Protein AF-A0A931WD16-F1 (afdb_monomer_lite)

Sequence (59 aa):
MHIGRIAVTSRFAGSYR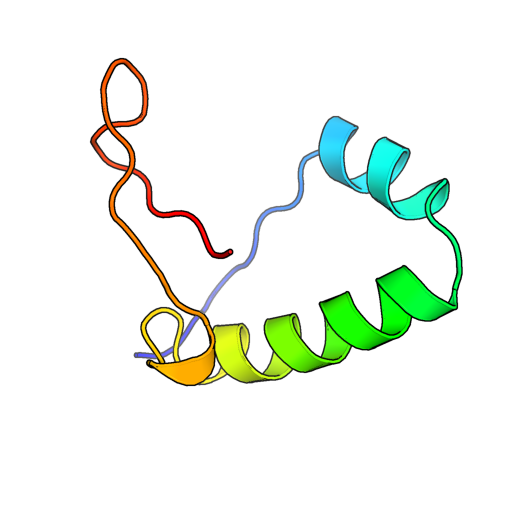KIPKAIKERARERETIFRADPFDARLETHKLHGADREAWAQV

Secondary structure (DSSP, 8-state):
---------HHHHHHHHHS-HHHHHHHHHHHHHHHH-TT-GGG--EE--GGGTT-EE--

Structure (mmCIF, N/CA/C/O backbone):
data_AF-A0A931WD16-F1
#
_entry.id   AF-A0A931WD16-F1
#
loop_
_atom_site.group_PDB
_atom_site.id
_atom_site.type_symbol
_atom_site.label_atom_id
_atom_site.label_alt_id
_atom_site.label_comp_id
_atom_site.label_asym_id
_atom_site.label_entity_id
_atom_site.label_seq_id
_atom_site.pdbx_PDB_ins_code
_atom_site.Cartn_x
_atom_site.Cartn_y
_atom_site.Cartn_z
_atom_site.occupancy
_atom_site.B_iso_or_equiv
_atom_site.auth_seq_id
_atom_site.auth_comp_id
_atom_site.auth_asym_id
_atom_site.auth_atom_id
_atom_site.pdbx_PDB_model_num
ATOM 1 N N . MET A 1 1 ? 7.641 -11.654 -10.900 1.00 65.00 1 MET A N 1
ATOM 2 C CA . MET A 1 1 ? 8.592 -11.157 -9.876 1.00 65.00 1 MET A CA 1
ATOM 3 C C . MET A 1 1 ? 8.232 -11.831 -8.559 1.00 65.00 1 MET A C 1
ATOM 5 O O . MET A 1 1 ? 7.048 -11.937 -8.296 1.00 65.00 1 MET A O 1
ATOM 9 N N . HIS A 1 2 ? 9.177 -12.357 -7.774 1.00 66.19 2 HIS A N 1
ATOM 10 C CA . HIS A 1 2 ? 8.846 -13.058 -6.521 1.00 66.19 2 HIS A CA 1
ATOM 11 C C . HIS A 1 2 ? 9.255 -12.211 -5.312 1.00 66.19 2 HIS A C 1
ATOM 13 O O . HIS A 1 2 ? 10.416 -11.819 -5.198 1.00 66.19 2 HIS A O 1
ATOM 19 N N . ILE A 1 3 ? 8.306 -11.900 -4.424 1.00 81.31 3 ILE A N 1
ATOM 20 C CA . ILE A 1 3 ? 8.571 -11.100 -3.223 1.00 81.31 3 ILE A CA 1
ATOM 21 C C . ILE A 1 3 ? 9.078 -12.015 -2.105 1.00 81.31 3 ILE A C 1
ATOM 23 O O . ILE A 1 3 ? 8.311 -12.782 -1.531 1.00 81.31 3 ILE A O 1
ATOM 27 N N . GLY A 1 4 ? 10.368 -11.912 -1.772 1.00 81.12 4 GLY A N 1
ATOM 28 C CA . GLY A 1 4 ? 10.991 -12.736 -0.726 1.00 81.12 4 GLY A CA 1
ATOM 29 C C . GLY A 1 4 ? 10.759 -12.245 0.709 1.00 81.12 4 GLY A C 1
ATOM 30 O O . GLY A 1 4 ? 10.643 -13.052 1.627 1.00 81.12 4 GLY A O 1
ATOM 31 N N . ARG A 1 5 ? 10.677 -10.926 0.936 1.00 87.94 5 ARG A N 1
ATOM 32 C CA . ARG A 1 5 ? 10.469 -10.341 2.274 1.00 87.94 5 ARG A CA 1
ATOM 33 C C . ARG A 1 5 ? 9.636 -9.069 2.193 1.00 87.94 5 ARG A C 1
ATOM 35 O O . ARG A 1 5 ? 9.898 -8.209 1.361 1.00 87.94 5 ARG A O 1
ATOM 42 N N . ILE A 1 6 ? 8.685 -8.930 3.115 1.00 89.19 6 ILE A N 1
ATOM 43 C CA . ILE A 1 6 ? 7.882 -7.717 3.305 1.00 89.19 6 ILE A CA 1
ATOM 44 C C . ILE A 1 6 ? 8.232 -7.120 4.664 1.00 89.19 6 ILE A C 1
ATOM 46 O O . ILE A 1 6 ? 8.227 -7.820 5.678 1.00 89.19 6 ILE A O 1
ATOM 50 N N . ALA A 1 7 ? 8.556 -5.829 4.680 1.00 92.62 7 ALA A N 1
ATOM 51 C CA . ALA A 1 7 ? 8.823 -5.078 5.898 1.00 92.62 7 ALA A CA 1
ATOM 52 C C . ALA A 1 7 ? 7.625 -4.184 6.228 1.00 92.62 7 ALA A C 1
ATOM 54 O O . ALA A 1 7 ? 7.121 -3.464 5.369 1.00 92.62 7 ALA A O 1
ATOM 55 N N . VAL A 1 8 ? 7.188 -4.218 7.486 1.00 93.50 8 VAL A N 1
ATOM 56 C CA . VAL A 1 8 ? 6.080 -3.401 7.984 1.00 93.50 8 VAL A CA 1
ATOM 57 C C . VAL A 1 8 ? 6.595 -2.507 9.102 1.00 93.50 8 VAL A C 1
ATOM 59 O O . VAL A 1 8 ? 7.223 -2.983 10.046 1.00 93.50 8 VAL A O 1
ATOM 62 N N . THR A 1 9 ? 6.331 -1.205 9.007 1.00 95.31 9 THR A N 1
ATOM 63 C CA . THR A 1 9 ? 6.724 -0.250 10.050 1.00 95.31 9 THR A CA 1
ATOM 64 C C . THR A 1 9 ? 5.730 -0.271 11.211 1.00 95.31 9 THR A C 1
ATOM 66 O O . THR A 1 9 ? 4.533 -0.508 11.028 1.00 95.31 9 THR A O 1
ATOM 69 N N . SER A 1 10 ? 6.201 0.041 12.420 1.00 96.31 10 SER A N 1
ATOM 70 C CA . SER A 1 10 ? 5.338 0.186 13.603 1.00 96.31 10 SER A CA 1
ATOM 71 C C . SER A 1 10 ? 4.241 1.236 13.388 1.00 96.31 10 SER A C 1
ATOM 73 O O . SER A 1 10 ? 3.090 1.024 13.775 1.00 96.31 10 SER A O 1
ATOM 75 N N . ARG A 1 11 ? 4.571 2.334 12.691 1.00 96.38 11 ARG A N 1
ATOM 76 C CA . ARG A 1 11 ? 3.617 3.371 12.275 1.00 96.38 11 ARG A CA 1
ATOM 77 C C . ARG A 1 11 ? 2.520 2.805 11.371 1.00 96.38 11 ARG A C 1
ATOM 79 O O . ARG A 1 11 ? 1.347 3.072 11.624 1.00 96.38 11 ARG A O 1
ATOM 86 N N . PHE A 1 12 ? 2.874 2.010 10.359 1.00 93.81 12 PHE A N 1
ATOM 87 C CA . PHE A 1 12 ? 1.885 1.364 9.493 1.00 93.81 12 PHE A CA 1
ATOM 88 C C . PHE A 1 12 ? 0.984 0.421 10.292 1.00 93.81 12 PHE A C 1
ATOM 90 O O . PHE A 1 12 ? -0.236 0.534 10.209 1.00 93.81 12 PHE A O 1
ATOM 97 N N . ALA A 1 13 ? 1.564 -0.457 11.114 1.00 94.75 13 ALA A N 1
ATOM 98 C CA . ALA A 1 13 ? 0.803 -1.407 11.924 1.00 94.75 13 ALA A CA 1
ATOM 99 C C . ALA A 1 13 ? -0.190 -0.701 12.868 1.00 94.75 13 ALA A C 1
ATOM 101 O O . ALA A 1 13 ? -1.351 -1.107 12.973 1.00 94.75 13 ALA A O 1
ATOM 102 N N . GLY A 1 14 ? 0.236 0.393 13.508 1.00 96.75 14 GLY A N 1
ATOM 103 C CA . GLY A 1 14 ? -0.615 1.211 14.371 1.00 96.75 14 GLY A CA 1
ATOM 104 C C . GLY A 1 14 ? -1.790 1.849 13.626 1.00 96.75 14 GLY A C 1
ATOM 105 O O . GLY A 1 14 ? -2.920 1.800 14.116 1.00 96.75 14 GLY A O 1
ATOM 106 N N . SER A 1 15 ? -1.550 2.404 12.436 1.00 95.19 15 SER A N 1
ATOM 107 C CA . SER A 1 15 ? -2.604 2.980 11.589 1.00 95.19 15 SER A CA 1
ATOM 108 C C . SER A 1 15 ? -3.550 1.911 11.040 1.00 95.19 15 SER A C 1
ATOM 110 O O . SER A 1 15 ? -4.768 2.052 11.140 1.00 95.19 15 SER A O 1
ATOM 112 N N . TYR A 1 16 ? -3.006 0.799 10.540 1.00 94.44 16 TYR A N 1
ATOM 113 C CA . TYR A 1 16 ? -3.781 -0.314 9.997 1.00 94.44 16 TYR A CA 1
ATOM 114 C C . TYR A 1 16 ? -4.692 -0.950 11.052 1.00 94.44 16 TYR A C 1
ATOM 116 O O . TYR A 1 16 ? -5.815 -1.353 10.764 1.00 94.44 16 TYR A O 1
ATOM 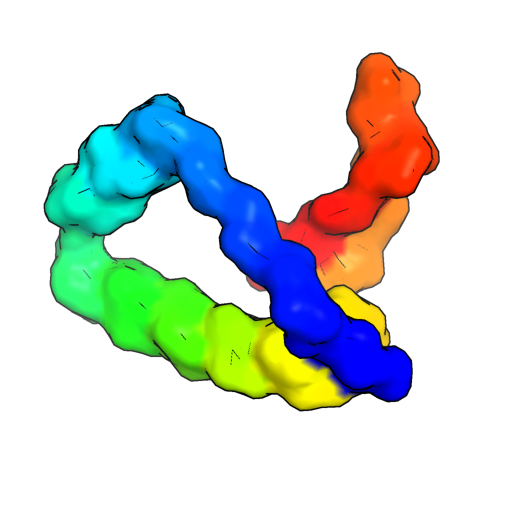124 N N . ARG A 1 17 ? -4.275 -0.999 12.322 1.00 94.25 17 ARG A N 1
ATOM 125 C CA . ARG A 1 17 ? -5.137 -1.515 13.394 1.00 94.25 17 ARG A CA 1
ATOM 126 C C . ARG A 1 17 ? -6.439 -0.715 13.531 1.00 94.25 17 ARG A C 1
ATOM 128 O O . ARG A 1 17 ? -7.471 -1.331 13.799 1.00 94.25 17 ARG A O 1
ATOM 135 N N . LYS A 1 18 ? -6.393 0.605 13.315 1.00 96.31 18 LYS A N 1
ATOM 136 C CA . LYS A 1 18 ? -7.498 1.550 13.555 1.00 96.31 18 LYS A CA 1
ATOM 137 C C . LYS A 1 18 ? -8.508 1.650 12.406 1.00 96.31 18 LYS A C 1
ATOM 139 O O . LYS A 1 18 ? -9.577 2.211 12.615 1.00 96.31 18 LYS A O 1
ATOM 144 N N . ILE A 1 19 ? -8.201 1.126 11.218 1.00 95.12 19 ILE A N 1
ATOM 145 C CA . ILE A 1 19 ? -9.122 1.225 10.077 1.00 95.12 19 ILE A CA 1
ATOM 146 C C . ILE A 1 19 ? -10.299 0.228 10.184 1.00 95.12 19 ILE A C 1
ATOM 148 O O . ILE A 1 19 ? -10.133 -0.865 10.748 1.00 95.12 19 ILE A O 1
ATOM 152 N N . PRO A 1 20 ? -11.482 0.570 9.635 1.00 97.62 20 PRO A N 1
ATOM 153 C CA . PRO A 1 20 ? -12.647 -0.314 9.593 1.00 97.62 20 PRO A CA 1
ATOM 154 C C . PRO A 1 20 ? -12.372 -1.652 8.901 1.00 97.62 20 PRO A C 1
ATOM 156 O O . PRO A 1 20 ? -11.587 -1.728 7.955 1.00 97.62 20 PRO A O 1
ATOM 159 N N . LYS A 1 21 ? -13.081 -2.709 9.323 1.00 95.88 21 LYS A N 1
ATOM 160 C CA . LYS A 1 21 ? -12.932 -4.065 8.763 1.00 95.88 21 LYS A CA 1
ATOM 161 C C . LYS A 1 21 ? -13.117 -4.095 7.243 1.00 95.88 21 LYS A C 1
ATOM 163 O O . LYS A 1 21 ? -12.295 -4.686 6.562 1.00 95.88 21 LYS A O 1
ATOM 168 N N . ALA A 1 22 ? -14.117 -3.390 6.712 1.00 95.62 22 ALA A N 1
ATOM 169 C CA . ALA A 1 22 ? -14.361 -3.328 5.269 1.00 95.62 22 ALA A CA 1
ATOM 170 C C . ALA A 1 22 ? -13.149 -2.805 4.472 1.00 95.62 22 ALA A C 1
ATOM 172 O O . ALA A 1 22 ? -12.855 -3.302 3.391 1.00 95.62 22 ALA A O 1
ATOM 173 N N . ILE A 1 23 ? -12.402 -1.842 5.027 1.00 95.00 23 ILE A N 1
ATOM 174 C CA . ILE A 1 23 ? -11.183 -1.321 4.392 1.00 95.00 23 ILE A CA 1
ATOM 175 C C . ILE A 1 23 ? -10.040 -2.339 4.506 1.00 95.00 23 ILE A C 1
ATOM 177 O O . ILE A 1 23 ? -9.277 -2.507 3.560 1.00 95.00 23 ILE A O 1
ATOM 181 N N . LYS A 1 24 ? -9.943 -3.063 5.631 1.00 95.12 24 LYS A N 1
ATOM 182 C CA . LYS A 1 24 ? -8.956 -4.144 5.808 1.00 95.12 24 LYS A CA 1
ATOM 183 C C . LYS A 1 24 ? -9.156 -5.281 4.810 1.00 95.12 24 LYS A C 1
ATOM 185 O O . LYS A 1 24 ? -8.166 -5.780 4.292 1.00 95.12 24 LYS A O 1
ATOM 190 N N . GLU A 1 25 ? -10.397 -5.675 4.530 1.00 95.75 25 GLU A N 1
ATOM 191 C CA . GLU A 1 25 ? -10.668 -6.731 3.543 1.00 95.75 25 GLU A CA 1
ATOM 192 C C . GLU A 1 25 ? -10.225 -6.296 2.139 1.00 95.75 25 GLU A C 1
ATOM 194 O O . GLU A 1 25 ? -9.437 -6.996 1.507 1.00 95.75 25 GLU A O 1
ATOM 199 N N . ARG A 1 26 ? -10.579 -5.073 1.713 1.00 92.81 26 ARG A N 1
ATOM 200 C CA . ARG A 1 26 ? -10.087 -4.504 0.443 1.00 92.81 26 ARG A CA 1
ATOM 201 C C . ARG A 1 26 ? -8.556 -4.443 0.387 1.00 92.81 26 ARG A C 1
ATOM 203 O O . ARG A 1 26 ? -7.957 -4.742 -0.640 1.00 92.81 26 ARG A O 1
ATOM 210 N N . ALA A 1 27 ? -7.905 -4.077 1.492 1.00 92.50 27 ALA A N 1
ATOM 211 C CA . ALA A 1 27 ? -6.447 -4.051 1.568 1.00 92.50 27 ALA A CA 1
ATOM 212 C C . ALA A 1 27 ? -5.824 -5.455 1.431 1.00 92.50 27 ALA A C 1
ATOM 214 O O . ALA A 1 27 ? -4.801 -5.591 0.767 1.00 92.50 27 ALA A O 1
ATOM 215 N N . ARG A 1 28 ? -6.439 -6.499 2.008 1.00 93.94 28 ARG A N 1
ATOM 216 C CA . ARG A 1 28 ? -5.975 -7.897 1.891 1.00 93.94 28 ARG A CA 1
ATOM 217 C C . ARG A 1 28 ? -6.095 -8.437 0.469 1.00 93.94 28 ARG A C 1
ATOM 219 O O . ARG A 1 28 ? -5.193 -9.134 0.003 1.00 93.94 28 ARG A O 1
ATOM 226 N N . GLU A 1 29 ? -7.181 -8.108 -0.226 1.00 93.62 29 GLU A N 1
ATOM 227 C CA . GLU A 1 29 ? -7.358 -8.462 -1.639 1.00 93.62 29 GLU A CA 1
ATOM 228 C C . GLU A 1 29 ? -6.225 -7.876 -2.490 1.00 93.62 29 GLU A C 1
ATOM 230 O O . GLU A 1 29 ? -5.564 -8.601 -3.236 1.00 93.62 29 GLU A O 1
ATOM 235 N N . ARG A 1 30 ? -5.913 -6.587 -2.299 1.00 93.00 30 ARG A N 1
ATOM 236 C CA . ARG A 1 30 ? -4.795 -5.931 -2.996 1.00 93.00 30 ARG A CA 1
ATOM 237 C C . ARG A 1 30 ? -3.434 -6.485 -2.581 1.00 93.00 30 ARG A C 1
ATOM 239 O O . ARG A 1 30 ? -2.585 -6.707 -3.436 1.00 93.00 30 ARG A O 1
ATOM 246 N N . GLU A 1 31 ? -3.226 -6.775 -1.297 1.00 92.81 31 GLU A N 1
ATOM 247 C CA . GLU A 1 31 ? -1.983 -7.384 -0.806 1.00 92.81 31 GLU A CA 1
ATOM 248 C C . GLU A 1 31 ? -1.729 -8.757 -1.449 1.00 92.81 31 GLU A C 1
ATOM 250 O O . GLU A 1 31 ? -0.586 -9.095 -1.757 1.00 92.81 31 GLU A O 1
ATOM 255 N N . THR A 1 32 ? -2.787 -9.535 -1.693 1.00 93.06 32 THR A N 1
ATOM 256 C CA . THR A 1 32 ? -2.689 -10.840 -2.365 1.00 93.06 32 THR A CA 1
ATOM 257 C C . THR A 1 32 ? -2.175 -10.683 -3.794 1.00 93.06 32 THR A C 1
ATOM 259 O O . THR A 1 32 ? -1.274 -11.414 -4.203 1.00 93.06 32 THR A O 1
ATOM 262 N N . ILE A 1 33 ? -2.690 -9.690 -4.526 1.00 92.81 33 ILE A N 1
ATOM 263 C CA . ILE A 1 33 ? -2.220 -9.361 -5.877 1.00 92.81 33 ILE A CA 1
ATOM 264 C C . ILE A 1 33 ? -0.767 -8.873 -5.820 1.00 92.81 33 ILE A C 1
ATOM 266 O O . ILE A 1 33 ? 0.076 -9.408 -6.531 1.00 92.81 33 ILE A O 1
ATOM 270 N N . PHE A 1 34 ? -0.445 -7.951 -4.908 1.00 92.75 34 PHE A N 1
ATOM 271 C CA . PHE A 1 34 ? 0.910 -7.414 -4.737 1.00 92.75 34 PHE A CA 1
ATOM 272 C C . PHE A 1 34 ? 1.954 -8.496 -4.444 1.00 92.75 34 PHE A C 1
ATOM 274 O O . PHE A 1 34 ? 3.054 -8.456 -4.985 1.00 92.75 34 PHE A O 1
ATOM 281 N N . ARG A 1 35 ? 1.618 -9.485 -3.607 1.00 91.38 35 ARG A N 1
ATOM 282 C CA . ARG A 1 35 ? 2.507 -10.613 -3.282 1.00 91.38 35 ARG A CA 1
ATOM 283 C C . ARG A 1 35 ? 2.810 -11.500 -4.490 1.00 91.38 35 ARG A C 1
ATOM 285 O O . ARG A 1 35 ? 3.889 -12.091 -4.531 1.00 91.38 35 ARG A O 1
ATOM 292 N N . ALA A 1 36 ?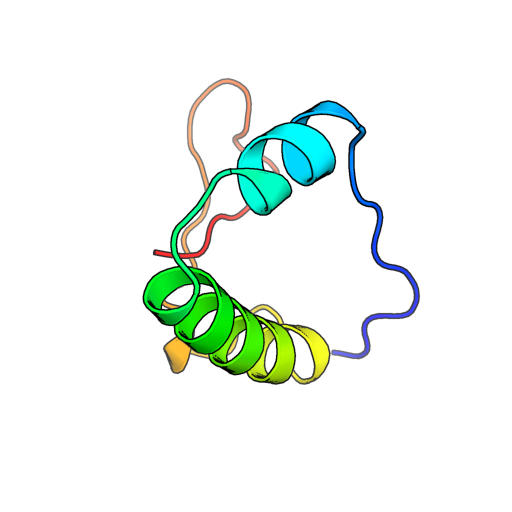 1.877 -11.601 -5.435 1.00 92.06 36 ALA A N 1
ATOM 293 C CA . ALA A 1 36 ? 2.056 -12.350 -6.674 1.00 92.06 36 ALA A CA 1
ATOM 294 C C . ALA A 1 36 ? 2.821 -11.532 -7.727 1.00 92.06 36 ALA A C 1
ATOM 296 O O . ALA A 1 36 ? 3.771 -12.040 -8.323 1.00 92.06 36 ALA A O 1
ATOM 297 N N . ASP A 1 37 ? 2.430 -10.271 -7.922 1.00 91.69 37 ASP A N 1
ATOM 298 C CA . ASP A 1 37 ? 3.098 -9.323 -8.806 1.00 91.69 37 ASP A CA 1
ATOM 299 C C . ASP A 1 37 ? 2.928 -7.873 -8.298 1.00 91.69 37 ASP A C 1
ATOM 301 O O . ASP A 1 37 ? 1.823 -7.323 -8.334 1.00 91.69 37 ASP A O 1
ATOM 305 N N . PRO A 1 38 ? 4.008 -7.218 -7.827 1.00 90.50 38 PRO A N 1
ATOM 306 C CA . PRO A 1 38 ? 3.933 -5.863 -7.291 1.00 90.50 38 PRO A CA 1
ATOM 307 C C . PRO A 1 38 ? 3.626 -4.789 -8.339 1.00 90.50 38 PRO A C 1
ATOM 309 O O . PRO A 1 38 ? 3.293 -3.675 -7.941 1.00 90.50 38 PRO A O 1
ATOM 312 N N . PHE A 1 39 ? 3.744 -5.101 -9.634 1.00 91.31 39 PHE A N 1
ATOM 313 C CA . PHE A 1 39 ? 3.449 -4.191 -10.747 1.00 91.31 39 PHE A CA 1
ATOM 314 C C . PHE A 1 39 ? 2.235 -4.644 -11.568 1.00 91.31 39 PHE A C 1
ATOM 316 O O . PHE A 1 39 ? 2.055 -4.209 -12.706 1.00 91.31 39 PHE A O 1
ATOM 323 N N . ASP A 1 40 ? 1.392 -5.509 -10.994 1.00 93.31 40 ASP A N 1
ATOM 324 C CA . ASP A 1 40 ? 0.137 -5.916 -11.618 1.00 93.31 40 ASP A CA 1
ATOM 325 C C . ASP A 1 40 ? -0.726 -4.680 -11.918 1.00 93.31 40 ASP A C 1
ATOM 327 O O . ASP A 1 40 ? -0.942 -3.828 -11.051 1.00 93.31 40 ASP A O 1
ATOM 331 N N . ALA A 1 41 ? -1.252 -4.586 -13.141 1.00 91.88 41 ALA A N 1
ATOM 332 C CA . ALA A 1 41 ? -2.042 -3.439 -13.588 1.00 91.88 41 ALA A CA 1
ATOM 333 C C . ALA A 1 41 ? -3.265 -3.160 -12.692 1.00 91.88 41 ALA A C 1
ATOM 335 O O . ALA A 1 41 ? -3.678 -2.010 -12.560 1.00 91.88 41 ALA A O 1
ATOM 336 N N . ARG A 1 42 ? -3.809 -4.185 -12.016 1.00 92.94 42 ARG A N 1
ATOM 337 C CA . ARG A 1 42 ? -4.927 -4.053 -11.063 1.00 92.94 42 ARG A CA 1
ATOM 338 C C . ARG A 1 42 ? -4.563 -3.265 -9.806 1.00 92.94 42 ARG A C 1
ATOM 340 O O . ARG A 1 42 ? -5.454 -2.839 -9.077 1.00 92.94 42 ARG A O 1
ATOM 347 N N . LEU A 1 43 ? -3.272 -3.111 -9.518 1.00 92.12 43 LEU A N 1
ATOM 348 C CA . LEU A 1 43 ? -2.783 -2.339 -8.379 1.00 92.12 43 LEU A CA 1
ATOM 349 C C . LEU A 1 43 ? -2.627 -0.850 -8.691 1.00 92.12 43 LEU A C 1
ATOM 351 O O . LEU A 1 43 ? -2.368 -0.084 -7.759 1.00 92.12 43 LEU A O 1
ATOM 355 N N . GLU A 1 44 ? -2.772 -0.456 -9.961 1.00 92.75 44 GLU A N 1
ATOM 356 C CA . GLU A 1 44 ? -2.674 0.935 -10.420 1.00 92.75 44 GLU A CA 1
ATOM 357 C C . GLU A 1 44 ? -1.399 1.618 -9.892 1.00 92.75 44 GLU A C 1
ATOM 359 O O . GLU A 1 44 ? -1.407 2.734 -9.365 1.00 92.75 44 GLU A O 1
ATOM 364 N N . THR A 1 45 ? -0.280 0.891 -9.970 1.00 93.06 45 THR A N 1
ATOM 365 C CA . THR A 1 45 ? 0.997 1.328 -9.406 1.00 93.06 45 THR A CA 1
ATOM 366 C C . THR A 1 45 ? 1.570 2.498 -10.188 1.00 93.06 45 THR A C 1
ATOM 368 O O . THR A 1 45 ? 1.685 2.433 -11.412 1.00 93.06 45 THR A O 1
ATOM 371 N N . HIS A 1 46 ? 2.018 3.530 -9.484 1.00 92.69 46 HIS A N 1
ATOM 372 C CA . HIS A 1 46 ? 2.698 4.674 -10.080 1.00 92.69 46 HIS A CA 1
ATOM 373 C C . HIS A 1 46 ? 3.975 5.008 -9.312 1.00 92.69 46 HIS A C 1
ATOM 375 O O . HIS A 1 46 ? 4.104 4.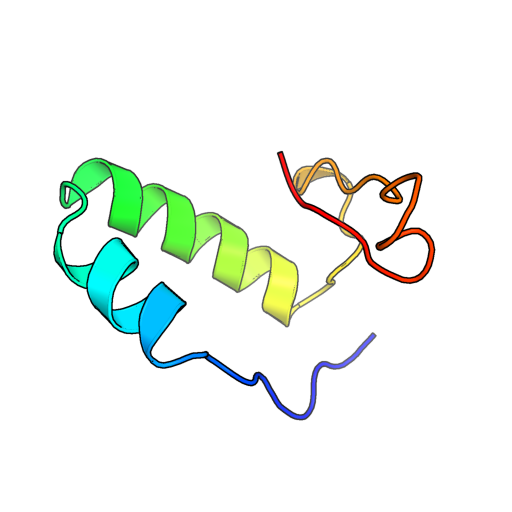746 -8.111 1.00 92.69 46 HIS A O 1
ATOM 381 N N . LYS A 1 47 ? 4.943 5.581 -10.028 1.00 94.44 47 LYS A N 1
ATOM 382 C CA . LYS A 1 47 ? 6.201 6.032 -9.440 1.00 94.44 47 LYS A CA 1
ATOM 383 C C . LYS A 1 47 ? 5.955 7.323 -8.667 1.00 94.44 47 LYS A C 1
ATOM 385 O O . LYS A 1 47 ? 5.308 8.243 -9.173 1.00 94.44 47 LYS A O 1
ATOM 390 N N . LEU A 1 48 ? 6.454 7.383 -7.438 1.00 94.62 48 LEU A N 1
ATOM 391 C CA . LEU A 1 48 ? 6.365 8.590 -6.629 1.00 94.62 48 LEU A CA 1
ATOM 392 C C . LEU A 1 48 ? 7.312 9.669 -7.173 1.00 94.62 48 LEU A C 1
ATOM 394 O O . LEU A 1 48 ? 8.244 9.395 -7.928 1.00 94.62 48 LEU A O 1
ATOM 398 N N . HIS A 1 49 ? 7.050 10.917 -6.797 1.00 93.06 49 HIS A N 1
ATOM 399 C CA . HIS A 1 49 ? 7.861 12.077 -7.168 1.00 93.06 49 HIS A CA 1
ATOM 400 C C . HIS A 1 49 ? 8.498 12.701 -5.915 1.00 93.06 49 HIS A C 1
ATOM 402 O O . HIS A 1 49 ? 8.144 12.368 -4.785 1.00 93.06 49 HIS A O 1
ATOM 408 N N . GLY A 1 50 ? 9.441 13.629 -6.101 1.00 94.38 50 GLY A N 1
ATOM 409 C CA . GLY A 1 50 ? 10.063 14.363 -4.994 1.00 94.38 50 GLY A CA 1
ATOM 410 C C . GLY A 1 50 ? 11.039 13.515 -4.172 1.00 94.38 50 GLY A C 1
ATOM 411 O O . GLY A 1 50 ? 11.898 12.837 -4.739 1.00 94.38 50 GLY A O 1
ATOM 412 N N . ALA A 1 51 ? 10.927 13.589 -2.841 1.00 95.12 51 ALA A N 1
ATOM 413 C CA . ALA A 1 51 ? 11.820 12.890 -1.909 1.00 95.12 51 ALA A CA 1
ATOM 414 C C . ALA A 1 51 ? 11.750 11.359 -2.050 1.00 95.12 51 ALA A C 1
ATOM 416 O O . ALA A 1 51 ? 12.760 10.685 -1.877 1.00 95.12 51 ALA A O 1
ATOM 417 N N . ASP A 1 52 ? 10.593 10.831 -2.456 1.00 93.69 52 ASP A N 1
ATOM 418 C CA . ASP A 1 52 ? 10.336 9.395 -2.584 1.00 93.69 52 ASP A CA 1
ATOM 419 C C . ASP A 1 52 ? 10.437 8.899 -4.036 1.00 93.69 52 ASP A C 1
ATOM 421 O O . ASP A 1 52 ? 9.872 7.868 -4.381 1.00 93.69 52 ASP A O 1
ATOM 425 N N . ARG A 1 53 ? 11.159 9.604 -4.919 1.00 94.38 53 ARG A N 1
ATOM 426 C CA . ARG A 1 53 ? 11.242 9.289 -6.366 1.00 94.38 53 ARG A CA 1
ATOM 427 C C . ARG A 1 53 ? 11.725 7.878 -6.724 1.00 94.38 53 ARG A C 1
ATOM 429 O O . ARG A 1 53 ? 11.629 7.467 -7.878 1.00 94.38 53 ARG A O 1
ATOM 436 N N . GLU A 1 54 ? 12.310 7.159 -5.774 1.00 94.56 54 GLU A N 1
ATOM 437 C CA . GLU A 1 54 ? 12.769 5.776 -5.950 1.00 94.56 54 GLU A CA 1
ATOM 438 C C . GLU A 1 54 ? 11.715 4.743 -5.527 1.00 94.56 54 GLU A C 1
ATOM 440 O O . GLU A 1 54 ? 11.872 3.551 -5.785 1.00 94.56 54 GLU A O 1
ATOM 445 N N . ALA A 1 55 ? 10.619 5.196 -4.922 1.00 93.56 55 ALA A N 1
ATOM 446 C CA . ALA A 1 55 ? 9.525 4.368 -4.452 1.00 93.56 55 ALA A CA 1
ATOM 447 C C . ALA A 1 55 ? 8.318 4.389 -5.406 1.00 93.56 55 ALA A C 1
ATOM 449 O O . ALA A 1 55 ? 8.169 5.242 -6.287 1.00 93.56 55 ALA A O 1
ATOM 450 N N . TRP A 1 56 ? 7.442 3.409 -5.198 1.00 92.75 56 TRP A N 1
ATOM 451 C CA . TRP A 1 56 ? 6.205 3.203 -5.943 1.00 92.75 56 TRP A CA 1
ATOM 452 C C . TRP A 1 56 ? 5.037 3.112 -4.969 1.00 92.75 56 TRP A C 1
ATOM 454 O O . TRP A 1 56 ? 5.187 2.579 -3.867 1.00 92.75 56 TRP A O 1
ATOM 464 N N . ALA A 1 57 ? 3.876 3.608 -5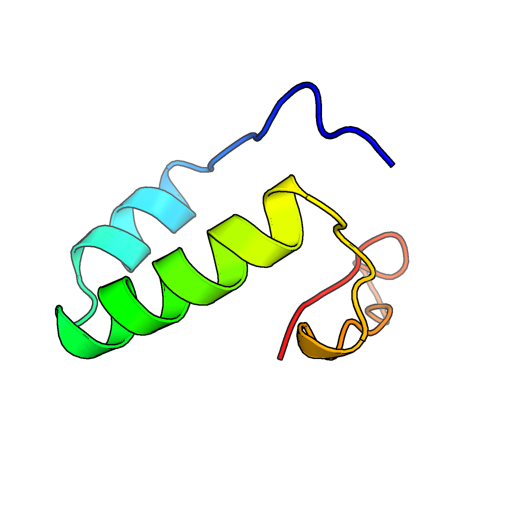.384 1.00 91.88 57 ALA A N 1
ATOM 465 C CA . ALA A 1 57 ? 2.650 3.549 -4.603 1.00 91.88 57 ALA A CA 1
ATOM 466 C C . ALA A 1 57 ? 1.516 2.910 -5.404 1.00 91.88 57 ALA A C 1
ATOM 468 O O . ALA A 1 57 ? 1.450 3.038 -6.625 1.00 91.88 57 ALA A O 1
ATOM 469 N N . GLN A 1 58 ? 0.633 2.224 -4.684 1.00 88.69 58 GLN A N 1
ATOM 470 C CA . GLN A 1 58 ? -0.614 1.658 -5.196 1.00 88.69 58 GLN A CA 1
ATOM 471 C C . GLN A 1 58 ? -1.753 2.612 -4.824 1.00 88.69 58 GLN A C 1
ATOM 473 O O . GLN A 1 58 ? -1.721 3.175 -3.725 1.00 88.69 58 GLN A O 1
ATOM 478 N N . VAL A 1 59 ? -2.726 2.790 -5.720 1.00 73.44 59 VAL A N 1
ATOM 479 C CA . VAL A 1 59 ? -3.867 3.713 -5.535 1.00 73.44 59 VAL A CA 1
ATOM 480 C C . VAL A 1 59 ? -5.062 3.026 -4.891 1.00 73.44 59 VAL A C 1
ATOM 482 O O . VAL A 1 59 ? -5.466 1.953 -5.384 1.00 73.44 59 VAL A 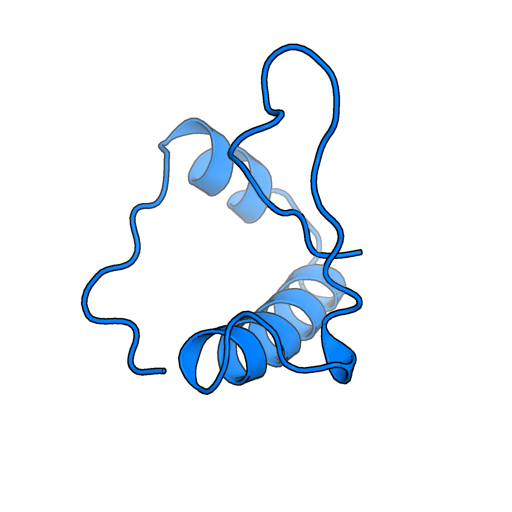O 1
#

Radius of gyration: 12.6 Å; chains: 1; bounding box: 27×27×28 Å

pLDDT: mean 91.83, std 6.24, range [65.0, 97.62]

Foldseek 3Di:
DADPDDDDDPVRVVVLVPDDPVVVVVVVVLVVVCRVPVVPVVQVKDADDDPRRVDIHGD